Protein AF-A0A6B2TAD2-F1 (afdb_monomer)

Foldseek 3Di:
DAPCQVVPDDVRVVVVVVVCCVVPVPDDDDDDDDYNVVVVVVQVVCVVVVNRPDDDDPPDDDDDDCDDPPPDDDDDD

pLDDT: mean 79.59, std 14.3, range [42.81, 96.94]

Structure (mmCIF, N/CA/C/O backbone):
data_AF-A0A6B2TAD2-F1
#
_entry.id   AF-A0A6B2TAD2-F1
#
loop_
_atom_site.group_PDB
_atom_site.id
_atom_site.type_symbol
_atom_site.label_atom_id
_atom_site.label_alt_id
_atom_site.label_comp_id
_atom_site.label_asym_id
_atom_site.label_entity_id
_atom_site.label_seq_id
_atom_site.pdbx_PDB_ins_code
_atom_site.Cartn_x
_atom_site.Cartn_y
_atom_site.Cartn_z
_atom_site.occupancy
_atom_site.B_iso_or_equiv
_atom_site.auth_seq_id
_atom_site.auth_comp_id
_atom_site.auth_asym_id
_atom_site.auth_atom_id
_atom_site.pdbx_PDB_model_num
ATOM 1 N N . PHE A 1 1 ? 1.294 -1.850 5.538 1.00 57.88 1 PHE A N 1
ATOM 2 C CA . PHE A 1 1 ? 1.797 -0.496 5.801 1.00 57.88 1 PHE A CA 1
ATOM 3 C C . PHE A 1 1 ? 2.179 0.174 4.495 1.00 57.88 1 PHE A C 1
ATOM 5 O O . PHE A 1 1 ? 3.028 -0.327 3.772 1.00 57.88 1 PHE A O 1
ATOM 12 N N . THR A 1 2 ? 1.483 1.254 4.155 1.00 57.50 2 THR A N 1
ATOM 13 C CA . THR A 1 2 ? 1.723 2.056 2.950 1.00 57.50 2 THR A CA 1
ATOM 14 C C . THR A 1 2 ? 2.542 3.290 3.322 1.00 57.50 2 THR A C 1
ATOM 16 O O . THR A 1 2 ? 2.064 4.136 4.079 1.00 57.50 2 THR A O 1
ATOM 19 N N . GLY A 1 3 ? 3.760 3.403 2.787 1.00 67.69 3 GLY A N 1
ATOM 20 C CA . GLY A 1 3 ? 4.622 4.577 2.967 1.00 67.69 3 GLY A CA 1
ATOM 21 C C . GLY A 1 3 ? 5.007 4.883 4.423 1.00 67.69 3 GLY A C 1
ATOM 22 O O . GLY A 1 3 ? 4.875 4.050 5.316 1.00 67.69 3 GLY A O 1
ATOM 23 N N . GLY A 1 4 ? 5.482 6.111 4.653 1.00 75.25 4 GLY A N 1
ATOM 24 C CA . GLY A 1 4 ? 5.919 6.599 5.968 1.00 75.25 4 GLY A CA 1
ATOM 25 C C . GLY A 1 4 ? 4.790 7.042 6.904 1.00 75.25 4 GLY A C 1
ATOM 26 O O . GLY A 1 4 ? 5.067 7.407 8.040 1.00 75.25 4 GLY A O 1
ATOM 27 N N . LEU A 1 5 ? 3.527 7.000 6.460 1.00 75.50 5 LEU A N 1
ATOM 28 C CA . LEU A 1 5 ? 2.366 7.433 7.251 1.00 75.50 5 LEU A CA 1
ATOM 29 C C . LEU A 1 5 ? 2.254 6.660 8.574 1.00 75.50 5 LEU A C 1
ATOM 31 O O . LEU A 1 5 ? 1.942 7.234 9.613 1.00 75.50 5 LEU A O 1
ATOM 35 N N . PHE A 1 6 ? 2.593 5.370 8.546 1.00 75.75 6 PHE A N 1
ATOM 36 C CA . PHE A 1 6 ? 2.587 4.512 9.730 1.00 75.75 6 PHE A CA 1
ATOM 37 C C . PHE A 1 6 ? 3.826 4.677 10.624 1.00 75.75 6 PHE A C 1
ATOM 39 O O . PHE A 1 6 ? 3.886 4.082 11.693 1.00 75.75 6 PHE A O 1
ATOM 46 N N . ASN A 1 7 ? 4.783 5.522 10.234 1.00 78.25 7 ASN A N 1
ATOM 47 C CA . ASN A 1 7 ? 5.929 5.890 11.066 1.00 78.25 7 ASN A CA 1
ATOM 48 C C . ASN A 1 7 ? 5.690 7.197 11.844 1.00 78.25 7 ASN A C 1
ATOM 50 O O . ASN A 1 7 ? 6.582 7.646 12.557 1.00 78.25 7 ASN A O 1
ATOM 54 N N . LEU A 1 8 ? 4.512 7.823 11.712 1.00 81.94 8 LEU A N 1
ATOM 55 C CA . LEU A 1 8 ? 4.209 9.117 12.339 1.00 81.94 8 LEU A CA 1
ATOM 56 C C . LEU A 1 8 ? 3.729 9.014 13.802 1.00 81.94 8 LEU A C 1
ATOM 58 O O . LEU A 1 8 ? 3.520 10.037 14.452 1.00 81.94 8 LEU A O 1
ATOM 62 N N . GLY A 1 9 ? 3.594 7.793 14.326 1.00 86.50 9 GLY A N 1
ATOM 63 C CA . GLY A 1 9 ? 3.281 7.521 15.729 1.00 86.50 9 GLY A CA 1
ATOM 64 C C . GLY A 1 9 ? 1.799 7.624 16.098 1.00 86.50 9 GLY A C 1
ATOM 65 O O . GLY A 1 9 ? 0.936 7.984 15.293 1.00 86.50 9 GLY A O 1
ATOM 66 N N . ASP A 1 10 ? 1.516 7.295 17.357 1.00 89.62 10 ASP A N 1
ATOM 67 C CA . ASP A 1 10 ? 0.160 7.128 17.890 1.00 89.62 10 ASP A CA 1
ATOM 68 C C . ASP A 1 10 ? -0.771 8.338 17.719 1.00 89.62 10 ASP A C 1
ATOM 70 O O . ASP A 1 10 ? -1.937 8.110 17.393 1.00 89.62 10 ASP A O 1
ATOM 74 N N . PRO A 1 11 ? -0.321 9.606 17.848 1.00 90.19 11 PRO A N 1
ATOM 75 C CA . PRO A 1 11 ? -1.209 10.757 17.673 1.00 90.19 11 PRO A CA 1
ATOM 76 C C . PRO A 1 11 ? -1.886 10.824 16.299 1.00 90.19 11 PRO A C 1
ATOM 78 O O . PRO A 1 11 ? -2.973 11.383 16.181 1.00 90.19 11 PRO A O 1
ATOM 81 N N . LEU A 1 12 ? -1.256 10.258 15.266 1.00 86.75 12 LEU A N 1
ATOM 82 C CA . LEU A 1 12 ? -1.799 10.215 13.907 1.00 86.75 12 LEU A CA 1
ATOM 83 C C . LEU A 1 12 ? -2.375 8.843 13.554 1.00 86.75 12 LEU A C 1
ATOM 85 O O . LEU A 1 12 ? -3.351 8.757 12.811 1.00 86.75 12 LEU A O 1
ATOM 89 N N . LEU A 1 13 ? -1.810 7.770 14.107 1.00 88.75 13 LEU A N 1
ATOM 90 C CA . LEU A 1 13 ? -2.268 6.414 13.828 1.00 88.75 13 LEU A CA 1
ATOM 91 C C . LEU A 1 13 ? -3.563 6.050 14.547 1.00 88.75 13 LEU A C 1
ATOM 93 O O . LEU A 1 13 ? -4.432 5.435 13.936 1.00 88.75 13 LEU A O 1
ATOM 97 N N . ALA A 1 14 ? -3.715 6.423 15.817 1.00 91.81 14 ALA A N 1
ATOM 98 C CA . ALA A 1 14 ? -4.904 6.093 16.595 1.00 91.81 14 ALA A CA 1
ATOM 99 C C . ALA A 1 14 ? -6.209 6.623 15.961 1.00 91.81 14 ALA A C 1
ATOM 101 O O . ALA A 1 14 ? -7.115 5.812 15.754 1.00 91.81 14 ALA A O 1
ATOM 102 N N . PRO A 1 15 ? -6.328 7.916 15.583 1.00 92.88 15 PRO A N 1
ATOM 103 C CA . PRO A 1 15 ? -7.548 8.407 14.939 1.00 92.88 15 PRO A CA 1
ATOM 104 C C . PRO A 1 15 ? -7.779 7.775 13.560 1.00 92.88 15 PRO A C 1
ATOM 106 O O . PRO A 1 15 ? -8.912 7.445 13.225 1.00 92.88 15 PRO A O 1
ATOM 109 N N . LEU A 1 16 ? -6.716 7.535 12.782 1.00 89.62 16 LEU A N 1
ATOM 110 C CA . LEU A 1 16 ? -6.819 6.864 11.483 1.00 89.62 16 LEU A CA 1
ATOM 111 C C . LEU A 1 16 ? -7.384 5.443 11.618 1.00 89.62 16 LEU A C 1
ATOM 113 O O . LEU A 1 16 ? -8.248 5.043 10.843 1.00 89.62 16 LEU A O 1
ATOM 117 N N . LEU A 1 17 ? -6.890 4.667 12.584 1.00 89.81 17 LEU A N 1
ATOM 118 C CA . LEU A 1 17 ? -7.340 3.292 12.800 1.00 89.81 17 LEU A CA 1
ATOM 119 C C . LEU A 1 17 ? -8.780 3.230 13.321 1.00 89.81 17 LEU A C 1
ATOM 121 O O . LEU A 1 17 ? -9.506 2.317 12.933 1.00 89.81 17 LEU A O 1
ATOM 125 N N . ALA A 1 18 ? -9.194 4.191 14.154 1.00 94.19 18 ALA A N 1
ATOM 126 C CA . ALA A 1 18 ? -10.577 4.305 14.610 1.00 94.19 18 ALA A CA 1
ATOM 127 C C . ALA A 1 18 ? -11.531 4.555 13.431 1.00 94.19 18 ALA A C 1
ATOM 129 O O . ALA A 1 18 ? -12.474 3.792 13.238 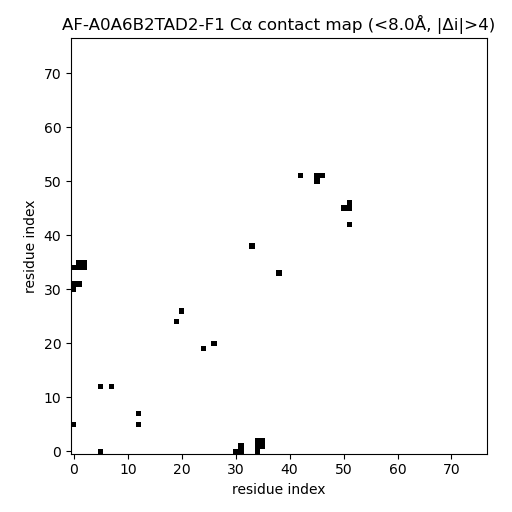1.00 94.19 18 ALA A O 1
ATOM 130 N N . GLU A 1 19 ? -11.222 5.540 12.582 1.00 95.00 19 GLU A N 1
ATOM 131 C CA . GLU A 1 19 ? -12.030 5.844 11.396 1.00 95.00 19 GLU A CA 1
ATOM 132 C C . GLU A 1 19 ? -12.081 4.655 10.424 1.00 95.00 19 GLU A C 1
ATOM 134 O O . GLU A 1 19 ? -13.140 4.297 9.916 1.00 95.00 19 GLU A O 1
ATOM 139 N N . LEU A 1 20 ? -10.953 3.972 10.194 1.00 92.62 20 LEU A N 1
ATOM 140 C CA . LEU A 1 20 ? -10.926 2.781 9.340 1.00 92.62 20 LEU A CA 1
ATOM 141 C C . LEU A 1 20 ? -11.811 1.652 9.879 1.00 92.62 20 LEU A C 1
ATOM 143 O O . LEU A 1 20 ? -12.428 0.947 9.082 1.00 92.62 20 LEU A O 1
ATOM 147 N N . ALA A 1 21 ? -11.884 1.468 11.198 1.00 93.56 21 ALA A N 1
ATOM 148 C CA . ALA A 1 21 ? -12.751 0.459 11.798 1.00 93.56 21 ALA A CA 1
ATOM 149 C C . ALA A 1 21 ? -14.241 0.790 11.609 1.00 93.56 21 ALA A C 1
ATOM 151 O O . ALA A 1 21 ? -15.033 -0.121 11.365 1.00 93.56 21 ALA A O 1
ATOM 152 N N . GLU A 1 22 ? -14.616 2.071 11.676 1.00 96.44 22 GLU A N 1
ATOM 153 C CA . GLU A 1 22 ? -15.991 2.522 11.429 1.00 96.44 22 GLU A CA 1
ATOM 154 C C . GLU A 1 22 ? -16.380 2.417 9.949 1.00 96.44 22 GLU A C 1
ATOM 156 O O . GLU A 1 22 ? -17.444 1.889 9.627 1.00 96.44 22 GLU A O 1
ATOM 161 N N . GLN A 1 23 ? -15.511 2.871 9.040 1.00 96.94 23 GLN A N 1
ATOM 162 C CA . GLN A 1 23 ? -15.796 2.894 7.600 1.00 96.94 23 GLN A CA 1
ATOM 163 C C . GLN A 1 23 ? -15.676 1.515 6.939 1.00 96.94 23 GLN A C 1
ATOM 165 O O . GLN A 1 23 ? -16.339 1.241 5.938 1.00 96.94 23 GLN A O 1
ATOM 170 N N . LEU A 1 24 ? -14.818 0.637 7.469 1.00 95.38 24 LEU A N 1
ATOM 171 C CA . LEU A 1 24 ? -14.529 -0.682 6.901 1.00 95.38 24 LEU A CA 1
ATOM 172 C C . LEU A 1 24 ? -14.719 -1.798 7.945 1.00 95.38 24 LEU A C 1
ATOM 174 O O . LEU A 1 24 ? -13.791 -2.574 8.193 1.00 95.38 24 LEU A O 1
ATOM 178 N N . PRO A 1 25 ? -15.929 -1.966 8.509 1.00 94.12 25 PRO A N 1
ATOM 179 C CA . PRO A 1 25 ? -16.174 -2.874 9.636 1.00 94.12 25 PRO A CA 1
ATOM 180 C C . PRO A 1 25 ? -15.953 -4.355 9.295 1.00 94.12 25 PRO A C 1
ATOM 182 O O . PRO A 1 25 ? -15.803 -5.197 10.178 1.00 94.12 25 PRO A O 1
ATOM 185 N N . HIS A 1 26 ? -15.941 -4.695 8.005 1.00 95.44 26 HIS A N 1
ATOM 186 C CA . HIS A 1 26 ? -15.720 -6.057 7.516 1.00 95.44 26 HIS A CA 1
ATOM 187 C C . HIS A 1 26 ? -14.280 -6.304 7.051 1.00 95.44 26 HIS A C 1
ATOM 189 O O . 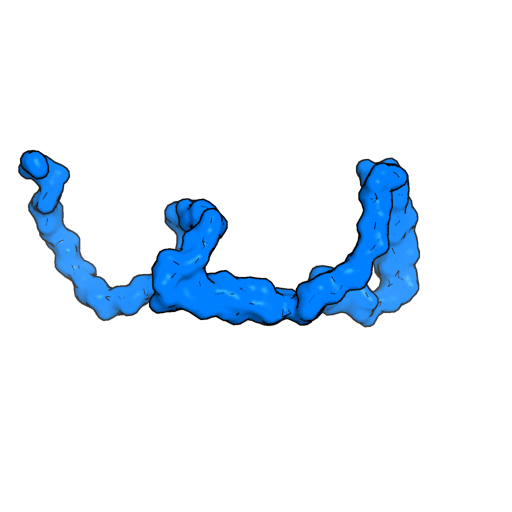HIS A 1 26 ? -13.934 -7.433 6.696 1.00 95.44 26 HIS A O 1
ATOM 195 N N . ALA A 1 27 ? -13.438 -5.270 7.016 1.00 93.00 27 ALA A N 1
ATOM 196 C CA . ALA A 1 27 ? -12.055 -5.402 6.592 1.00 93.00 27 ALA A CA 1
ATOM 197 C C . ALA A 1 27 ? -11.170 -5.836 7.763 1.00 93.00 27 ALA A C 1
ATOM 199 O O . ALA A 1 27 ? -11.268 -5.323 8.875 1.00 93.00 27 ALA A O 1
ATOM 200 N N . ARG A 1 28 ? -10.250 -6.769 7.499 1.00 89.56 28 ARG A N 1
ATOM 201 C CA . ARG A 1 28 ? -9.219 -7.161 8.463 1.00 89.56 28 ARG A CA 1
ATOM 202 C C . ARG A 1 28 ? -7.923 -6.407 8.158 1.00 89.56 28 ARG A C 1
ATOM 204 O O . ARG A 1 28 ? -7.372 -6.620 7.076 1.00 89.56 28 ARG A O 1
ATOM 211 N N . PRO A 1 29 ? -7.382 -5.605 9.092 1.00 84.38 29 PRO A N 1
ATOM 212 C CA . PRO A 1 29 ? -6.052 -5.035 8.936 1.00 84.38 29 PRO A CA 1
ATOM 213 C C . PRO A 1 29 ? -5.019 -6.154 8.791 1.00 84.38 29 PRO A C 1
ATOM 215 O O . PRO A 1 29 ? -5.018 -7.124 9.552 1.00 84.38 29 PRO A O 1
ATOM 218 N N . VAL A 1 30 ? -4.134 -6.027 7.807 1.00 85.69 30 VAL A N 1
ATOM 219 C CA . VAL A 1 30 ? -3.001 -6.937 7.619 1.00 85.69 30 VAL A CA 1
ATOM 220 C C . VAL A 1 30 ? -1.718 -6.129 7.439 1.00 85.69 30 VAL A C 1
ATOM 222 O O . VAL A 1 30 ? -1.761 -5.029 6.872 1.00 85.69 30 VAL A O 1
ATOM 225 N N . PRO A 1 31 ? -0.564 -6.642 7.902 1.00 79.00 31 PRO A N 1
ATOM 226 C CA . PRO A 1 31 ? 0.728 -6.066 7.548 1.00 79.00 31 PRO A CA 1
ATOM 227 C C . PRO A 1 31 ? 0.868 -5.954 6.023 1.00 79.00 31 PRO A C 1
ATOM 229 O O . PRO A 1 31 ? 0.312 -6.775 5.290 1.00 79.00 31 PRO A O 1
ATOM 232 N N . ALA A 1 32 ? 1.607 -4.949 5.531 1.00 76.94 32 ALA A N 1
ATOM 233 C CA . ALA A 1 32 ? 1.914 -4.943 4.096 1.00 76.94 32 ALA A CA 1
ATOM 234 C C . ALA A 1 32 ? 2.795 -6.143 3.768 1.00 76.94 32 ALA A C 1
ATOM 236 O O . ALA A 1 32 ? 3.665 -6.513 4.557 1.00 76.94 32 ALA A O 1
ATOM 237 N N . ALA A 1 33 ? 2.582 -6.700 2.582 1.00 79.50 33 ALA A N 1
ATOM 238 C CA . ALA A 1 33 ? 3.571 -7.553 1.959 1.00 79.50 33 ALA A CA 1
ATOM 239 C C . ALA A 1 33 ? 4.659 -6.656 1.356 1.00 79.50 33 ALA A C 1
ATOM 241 O O . ALA A 1 33 ? 4.363 -5.876 0.453 1.00 79.50 33 ALA A O 1
ATOM 242 N N . GLY A 1 34 ? 5.885 -6.778 1.863 1.00 79.00 34 GLY A N 1
ATOM 243 C CA . GLY A 1 34 ? 7.030 -6.011 1.376 1.00 79.00 34 GLY A CA 1
ATOM 244 C C . GLY A 1 34 ? 6.984 -4.520 1.718 1.00 79.00 34 GLY A C 1
ATOM 245 O O . GLY A 1 34 ? 6.143 -4.051 2.495 1.00 79.00 34 GLY A O 1
ATOM 246 N N . ASP A 1 35 ? 7.924 -3.787 1.140 1.00 79.56 35 ASP A N 1
ATOM 247 C CA . ASP A 1 35 ? 8.005 -2.336 1.196 1.00 79.56 35 ASP A CA 1
ATOM 248 C C . ASP A 1 35 ? 7.290 -1.674 -0.008 1.00 79.56 35 ASP A C 1
ATOM 250 O O . ASP A 1 35 ? 6.902 -2.342 -0.973 1.00 79.56 35 ASP A O 1
ATOM 254 N N . PRO A 1 36 ? 7.051 -0.349 0.021 1.00 74.44 36 PRO A N 1
ATOM 255 C CA . PRO A 1 36 ? 6.400 0.338 -1.095 1.00 74.44 36 PRO A CA 1
ATOM 256 C C . PRO A 1 36 ? 7.147 0.227 -2.438 1.00 74.44 36 PRO A C 1
ATOM 258 O O . PRO A 1 36 ? 6.517 0.330 -3.492 1.00 74.44 36 PRO A O 1
ATOM 261 N N . LEU A 1 37 ? 8.468 0.041 -2.417 1.00 83.75 37 LEU A N 1
ATOM 262 C CA . LEU A 1 37 ? 9.311 -0.042 -3.605 1.00 83.75 37 LEU A CA 1
ATOM 263 C C . LEU A 1 37 ? 9.272 -1.444 -4.237 1.00 83.75 37 LEU A C 1
ATOM 265 O O . LEU A 1 37 ? 9.348 -1.545 -5.462 1.00 83.75 37 LEU A O 1
ATOM 269 N N . ASP A 1 38 ? 9.052 -2.501 -3.450 1.00 86.31 38 ASP A N 1
ATOM 270 C CA . ASP A 1 38 ? 8.906 -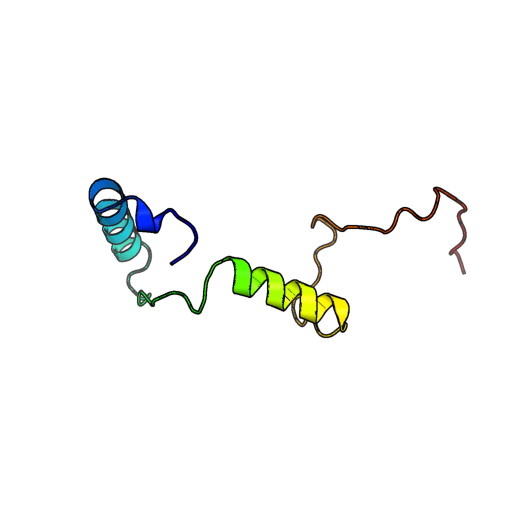3.885 -3.925 1.00 86.31 38 ASP A CA 1
ATOM 271 C C . ASP A 1 38 ? 7.831 -4.001 -5.014 1.00 86.31 38 ASP A C 1
ATOM 273 O O . ASP A 1 38 ? 8.032 -4.635 -6.055 1.00 86.31 38 ASP A O 1
ATOM 277 N N . GLY A 1 39 ? 6.685 -3.345 -4.805 1.00 84.12 39 GLY A N 1
ATOM 278 C CA . GLY A 1 39 ? 5.599 -3.310 -5.784 1.00 84.12 39 GLY A CA 1
ATOM 279 C C . GLY A 1 39 ? 6.007 -2.614 -7.084 1.00 84.12 39 GLY A C 1
ATOM 280 O O . GLY A 1 39 ? 5.746 -3.129 -8.173 1.00 84.12 39 GLY A O 1
ATOM 281 N N . ALA A 1 40 ? 6.690 -1.471 -6.982 1.00 86.38 40 ALA A N 1
ATOM 282 C CA . ALA A 1 40 ? 7.153 -0.710 -8.140 1.00 86.38 40 ALA A CA 1
ATOM 283 C C . ALA A 1 40 ? 8.196 -1.485 -8.960 1.00 86.38 40 ALA A C 1
ATOM 285 O O . ALA A 1 40 ? 8.072 -1.580 -10.182 1.00 86.38 40 ALA A O 1
ATOM 286 N N . LEU A 1 41 ? 9.179 -2.098 -8.295 1.00 90.31 41 LEU A N 1
ATOM 287 C CA . LEU A 1 41 ? 10.210 -2.912 -8.940 1.00 90.31 41 LEU A CA 1
ATOM 288 C C . LEU A 1 41 ? 9.615 -4.138 -9.631 1.00 90.31 41 LEU A C 1
ATOM 290 O O . LEU A 1 41 ? 10.003 -4.463 -10.754 1.00 90.31 41 LEU A O 1
ATOM 294 N N . ARG A 1 42 ? 8.639 -4.796 -8.997 1.00 90.62 42 ARG A N 1
ATOM 295 C CA . ARG A 1 42 ? 7.941 -5.933 -9.598 1.00 90.62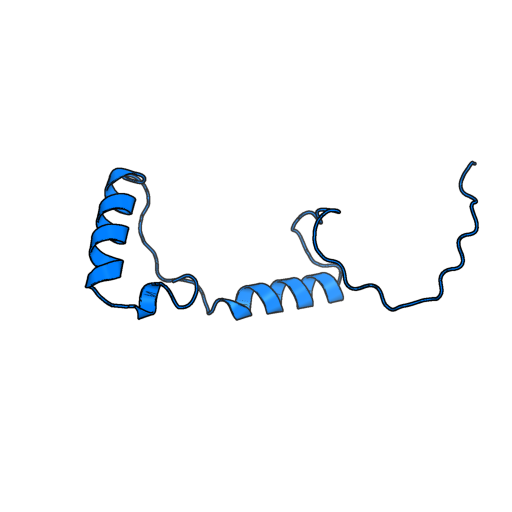 42 ARG A CA 1
ATOM 296 C C . ARG A 1 42 ? 7.194 -5.534 -10.868 1.00 90.62 42 ARG A C 1
ATOM 298 O O . ARG A 1 42 ? 7.343 -6.209 -11.882 1.00 90.62 42 ARG A O 1
ATOM 305 N N . MET A 1 43 ? 6.456 -4.423 -10.837 1.00 88.19 43 MET A N 1
ATOM 306 C CA . MET A 1 43 ? 5.777 -3.903 -12.029 1.00 88.19 43 MET A CA 1
ATOM 307 C C . MET A 1 43 ? 6.771 -3.545 -13.138 1.00 88.19 43 MET A C 1
ATOM 309 O O . MET A 1 43 ? 6.563 -3.945 -14.278 1.00 88.19 43 MET A O 1
ATOM 313 N N . ALA A 1 44 ? 7.866 -2.848 -12.820 1.00 88.44 44 ALA A N 1
ATOM 314 C CA . ALA A 1 44 ? 8.891 -2.489 -13.801 1.00 88.44 44 ALA A CA 1
ATOM 315 C C . ALA A 1 44 ? 9.524 -3.730 -14.454 1.00 88.44 44 ALA A C 1
ATOM 317 O O . ALA A 1 44 ? 9.682 -3.782 -15.674 1.00 88.44 44 ALA A O 1
ATOM 318 N N . ALA A 1 45 ? 9.832 -4.758 -13.660 1.00 92.44 45 ALA A N 1
ATOM 319 C CA . ALA A 1 45 ? 10.377 -6.014 -14.161 1.00 92.44 45 ALA A CA 1
ATOM 320 C C . ALA A 1 45 ? 9.380 -6.775 -15.053 1.00 92.44 45 ALA A C 1
ATOM 322 O O . ALA A 1 45 ? 9.779 -7.339 -16.073 1.00 92.44 45 ALA A O 1
ATOM 323 N N . ASP A 1 46 ? 8.095 -6.784 -14.693 1.00 92.19 46 ASP A N 1
ATOM 324 C CA . ASP A 1 46 ? 7.042 -7.409 -15.495 1.00 92.19 46 ASP A CA 1
ATOM 325 C C . ASP A 1 46 ? 6.799 -6.637 -16.802 1.00 92.19 46 ASP A C 1
ATOM 327 O O . ASP A 1 46 ? 6.636 -7.258 -17.850 1.00 92.19 46 ASP A O 1
ATOM 331 N N . ILE A 1 47 ? 6.855 -5.301 -16.787 1.00 88.50 47 ILE A N 1
ATOM 332 C CA . ILE A 1 47 ? 6.793 -4.467 -18.000 1.00 88.50 47 ILE A CA 1
ATOM 333 C C . ILE A 1 47 ? 7.973 -4.780 -18.922 1.00 88.50 47 ILE A C 1
ATOM 335 O O . ILE A 1 47 ? 7.766 -5.082 -20.096 1.00 88.50 47 ILE A O 1
ATOM 339 N N . ALA A 1 48 ? 9.200 -4.782 -18.391 1.00 89.12 48 ALA A N 1
ATOM 340 C CA . ALA A 1 48 ? 10.415 -5.036 -19.167 1.00 89.12 48 ALA A CA 1
ATOM 341 C C . ALA A 1 48 ? 10.429 -6.426 -19.829 1.00 89.12 48 ALA A C 1
ATOM 343 O O . ALA A 1 48 ? 11.082 -6.626 -20.850 1.00 89.12 48 ALA A O 1
ATOM 344 N N . ARG A 1 49 ? 9.703 -7.395 -19.259 1.00 92.75 49 ARG A N 1
ATOM 345 C CA . ARG A 1 49 ? 9.575 -8.762 -19.787 1.00 92.75 49 ARG A CA 1
ATOM 346 C C . ARG A 1 49 ? 8.300 -8.994 -20.602 1.00 92.75 49 ARG A C 1
ATOM 348 O O . ARG A 1 49 ? 8.073 -10.118 -21.038 1.00 92.75 49 ARG A O 1
ATOM 355 N N . GLY A 1 50 ? 7.448 -7.979 -20.772 1.00 88.88 50 GLY A N 1
ATOM 356 C CA . GLY A 1 50 ? 6.137 -8.123 -21.416 1.00 88.88 50 GLY A CA 1
ATOM 357 C C . GLY A 1 50 ? 5.154 -9.016 -20.642 1.00 88.88 50 GLY A C 1
ATOM 358 O O . GLY A 1 50 ? 4.220 -9.558 -21.224 1.00 88.88 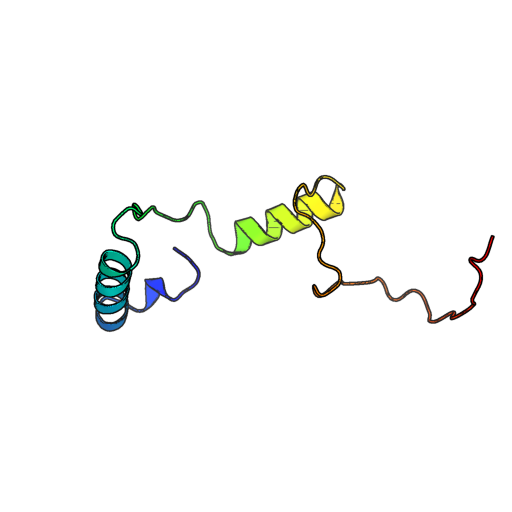50 GLY A O 1
ATOM 359 N N . GLY A 1 51 ? 5.374 -9.204 -19.339 1.00 91.50 51 GLY A N 1
ATOM 360 C CA . GLY A 1 51 ? 4.591 -10.067 -18.454 1.00 91.50 51 GLY A CA 1
ATOM 361 C C . GLY A 1 51 ? 3.597 -9.330 -17.555 1.00 91.50 51 GLY A C 1
ATOM 362 O O . GLY A 1 51 ? 2.944 -9.974 -16.730 1.00 91.50 51 GLY A O 1
ATOM 363 N N . LEU A 1 52 ? 3.474 -8.001 -17.671 1.00 89.94 52 LEU A N 1
ATOM 364 C CA . LEU A 1 52 ? 2.553 -7.236 -16.830 1.00 89.94 52 LEU A CA 1
ATOM 365 C C . LEU A 1 52 ? 1.103 -7.648 -17.120 1.00 89.94 52 LEU A C 1
ATOM 367 O O . LEU A 1 52 ? 0.592 -7.473 -18.222 1.00 89.94 52 LEU A O 1
ATOM 371 N N . 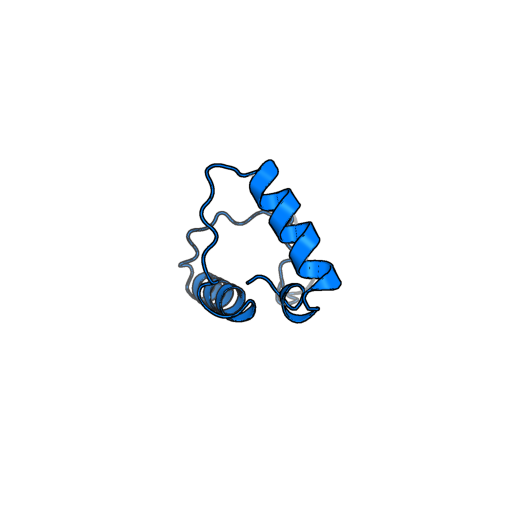ARG A 1 53 ? 0.429 -8.189 -16.101 1.00 88.06 53 ARG A N 1
ATOM 372 C CA . ARG A 1 53 ? -0.974 -8.634 -16.192 1.00 88.06 53 ARG A CA 1
ATOM 373 C C . ARG A 1 53 ? -1.986 -7.520 -15.934 1.00 88.06 53 ARG A C 1
ATOM 375 O O . ARG A 1 53 ? -3.176 -7.716 -16.168 1.00 88.06 53 ARG A O 1
ATOM 382 N N . LEU A 1 54 ? -1.526 -6.397 -15.388 1.00 83.62 54 LEU A N 1
ATOM 383 C CA . LEU A 1 54 ? -2.357 -5.225 -15.160 1.00 83.62 54 LEU A CA 1
ATOM 384 C C . LEU A 1 54 ? -2.572 -4.483 -16.485 1.00 83.62 54 LEU A C 1
ATOM 386 O O . LEU A 1 54 ? -1.631 -4.376 -17.274 1.00 83.62 54 LEU A O 1
ATOM 390 N N . PRO A 1 55 ? -3.785 -3.965 -16.734 1.00 82.12 55 PRO A N 1
ATOM 391 C CA . PRO A 1 55 ? -4.030 -3.133 -17.898 1.00 82.12 55 PRO A CA 1
ATOM 392 C C . PRO A 1 55 ? -3.177 -1.865 -17.816 1.00 82.12 55 PRO A C 1
ATOM 394 O O . PRO A 1 55 ? -3.102 -1.215 -16.773 1.00 82.12 55 PRO A O 1
ATOM 397 N N . LEU A 1 56 ? -2.549 -1.514 -18.934 1.00 78.25 56 LEU A N 1
ATOM 398 C CA . LEU A 1 56 ? -1.868 -0.236 -19.097 1.00 78.25 56 LEU A CA 1
ATOM 399 C C . LEU A 1 56 ? -2.932 0.857 -19.286 1.00 78.25 56 LEU A C 1
ATOM 401 O O . LEU A 1 56 ? -3.786 0.730 -20.164 1.00 78.25 56 LEU A O 1
ATOM 405 N N . ASP A 1 57 ? -2.892 1.921 -18.482 1.00 80.69 57 ASP A N 1
ATOM 406 C CA . ASP A 1 57 ? -3.707 3.122 -18.708 1.00 80.69 57 ASP A CA 1
ATOM 407 C C . ASP A 1 57 ? -2.870 4.150 -19.473 1.00 80.69 57 ASP A C 1
ATOM 409 O O . ASP A 1 57 ? -1.790 4.544 -19.035 1.00 80.69 57 ASP A O 1
ATOM 413 N N . SER A 1 58 ? -3.378 4.601 -20.619 1.00 79.94 58 SER A N 1
ATOM 414 C CA . SER A 1 58 ? -2.699 5.563 -21.492 1.00 79.94 58 SER A CA 1
ATOM 415 C C . SER A 1 58 ? -2.461 6.934 -20.850 1.00 79.94 58 SER A C 1
ATOM 417 O O . SER A 1 58 ? -1.706 7.729 -21.395 1.00 79.94 58 SER A O 1
ATOM 419 N N . ARG A 1 59 ? -3.120 7.244 -19.727 1.00 83.38 59 ARG A N 1
ATOM 420 C CA . ARG A 1 59 ? -2.910 8.479 -18.950 1.00 83.38 59 ARG A CA 1
ATOM 421 C C . ARG A 1 59 ? -1.764 8.368 -17.945 1.00 83.38 59 ARG A C 1
ATOM 423 O O . ARG A 1 59 ? -1.419 9.369 -17.321 1.00 83.38 59 ARG A O 1
ATOM 430 N N . MET A 1 60 ? -1.212 7.174 -17.733 1.00 79.19 60 MET A N 1
ATOM 431 C CA . MET A 1 60 ? -0.054 7.004 -16.860 1.00 79.19 60 MET A CA 1
ATOM 432 C C . MET A 1 60 ? 1.191 7.623 -17.495 1.00 79.19 60 MET A C 1
ATOM 434 O O . MET A 1 60 ? 1.357 7.611 -18.711 1.00 79.19 60 MET A O 1
ATOM 438 N N . LEU A 1 61 ? 2.086 8.137 -16.650 1.00 77.06 61 LEU A N 1
ATOM 439 C CA . LEU A 1 61 ? 3.391 8.626 -17.078 1.00 77.06 61 LEU A CA 1
ATOM 440 C C . LEU A 1 61 ? 4.195 7.476 -17.706 1.00 77.06 61 LEU A C 1
ATOM 442 O O . LEU A 1 61 ? 4.549 6.519 -17.016 1.00 77.06 61 LEU A O 1
ATOM 446 N N . SER A 1 62 ? 4.496 7.585 -18.997 1.00 74.12 62 SER A N 1
ATOM 447 C CA . SER A 1 62 ? 5.355 6.661 -19.736 1.00 74.12 62 SER A CA 1
ATOM 448 C C . SER A 1 62 ? 6.697 7.314 -20.048 1.00 74.12 62 SER A C 1
ATOM 450 O O . SER A 1 62 ? 6.773 8.483 -2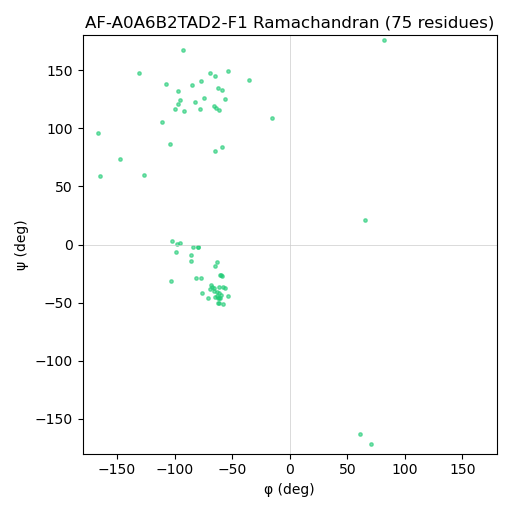0.425 1.00 74.12 62 SER A O 1
ATOM 452 N N . VAL A 1 63 ? 7.773 6.543 -19.900 1.00 72.31 63 VAL A N 1
ATOM 453 C CA . VAL A 1 63 ? 9.094 6.943 -20.384 1.00 72.31 63 VAL A CA 1
ATOM 454 C C . VAL A 1 63 ? 9.238 6.386 -21.791 1.00 72.31 63 VAL A C 1
ATOM 456 O O . VAL A 1 63 ? 9.232 5.172 -21.985 1.00 72.31 63 VAL A O 1
ATOM 459 N N . HIS A 1 64 ? 9.331 7.276 -22.769 1.00 75.12 64 HIS A N 1
ATOM 460 C CA . HIS A 1 64 ? 9.720 6.926 -24.126 1.00 75.12 64 HIS A CA 1
ATOM 461 C C . HIS A 1 64 ? 11.208 7.223 -24.253 1.00 75.12 64 HIS A C 1
ATOM 463 O O . HIS A 1 64 ? 11.655 8.298 -23.847 1.00 75.12 64 HIS A O 1
ATOM 469 N N . GLU A 1 65 ? 11.983 6.284 -24.793 1.00 75.31 65 GLU A N 1
ATOM 470 C CA . GLU A 1 65 ? 13.286 6.661 -25.330 1.00 75.31 65 GLU A CA 1
ATOM 471 C C . GLU A 1 65 ? 13.015 7.747 -26.371 1.00 75.31 65 GLU A C 1
ATOM 473 O O . GLU A 1 65 ? 12.150 7.570 -27.231 1.00 75.31 65 GLU A O 1
ATOM 478 N N . GLY A 1 66 ? 13.662 8.903 -26.217 1.00 64.44 66 GLY A N 1
ATOM 479 C CA . GLY A 1 66 ? 13.558 10.008 -27.160 1.00 64.44 66 GLY A CA 1
ATOM 480 C C . GLY A 1 66 ? 14.141 9.585 -28.501 1.00 64.44 66 GLY A C 1
ATOM 481 O O . GLY A 1 66 ? 15.295 9.874 -28.787 1.00 64.44 66 GLY A O 1
ATOM 482 N N . GLY A 1 67 ? 13.354 8.850 -29.279 1.00 56.69 67 GLY A N 1
ATOM 483 C CA . GLY A 1 67 ? 13.496 8.735 -30.715 1.00 56.69 67 GLY A CA 1
ATOM 484 C C . GLY A 1 67 ? 12.821 9.954 -31.314 1.00 56.69 67 GLY A C 1
ATOM 485 O O . GLY A 1 67 ? 11.666 10.236 -30.993 1.00 56.69 67 GLY A O 1
ATOM 486 N N . ASP A 1 68 ? 13.599 10.695 -32.087 1.00 56.59 68 ASP A N 1
ATOM 487 C CA . ASP A 1 68 ? 13.295 11.985 -32.685 1.00 56.59 68 ASP A CA 1
ATOM 488 C C . ASP A 1 68 ? 11.833 12.157 -33.120 1.00 56.59 68 ASP A C 1
ATOM 490 O O . ASP A 1 68 ? 11.195 11.245 -33.647 1.00 56.59 68 ASP A O 1
ATOM 494 N N . LEU A 1 69 ? 11.318 13.372 -32.912 1.00 56.38 69 LEU A N 1
ATOM 495 C CA . LEU A 1 69 ? 10.065 13.842 -33.491 1.00 56.38 69 LEU A CA 1
ATOM 496 C C . LEU A 1 69 ? 10.149 13.779 -35.026 1.00 56.38 69 LEU A C 1
ATOM 498 O O . LEU A 1 69 ? 10.415 14.786 -35.673 1.00 56.38 69 LEU A O 1
ATOM 502 N N . GLU A 1 70 ? 9.880 12.620 -35.615 1.00 50.16 70 GLU A N 1
ATOM 503 C CA . GLU A 1 70 ? 9.390 12.533 -36.986 1.00 50.16 70 GLU A CA 1
ATOM 504 C C . GLU A 1 70 ? 7.896 12.228 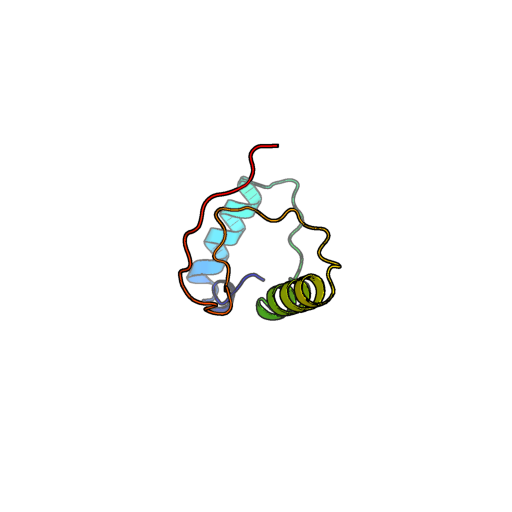-36.934 1.00 50.16 70 GLU A C 1
AT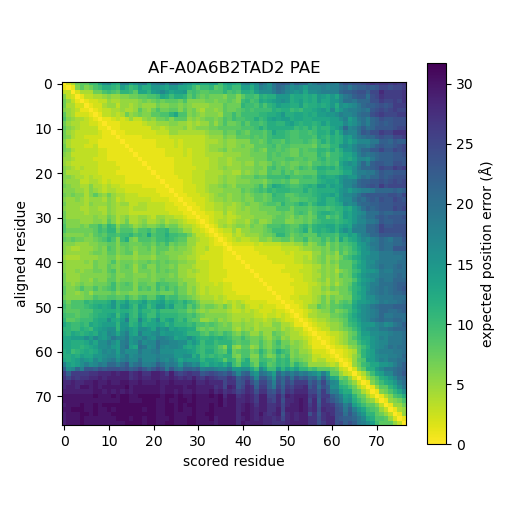OM 506 O O . GLU A 1 70 ? 7.428 11.088 -36.953 1.00 50.16 70 GLU A O 1
ATOM 511 N N . ASP A 1 71 ? 7.143 13.320 -36.823 1.00 50.03 71 ASP A N 1
ATOM 512 C CA . ASP A 1 71 ? 5.740 13.367 -37.189 1.00 50.03 71 ASP A CA 1
ATOM 513 C C . ASP A 1 71 ? 5.633 13.153 -38.707 1.00 50.03 71 ASP A C 1
ATOM 515 O O . ASP A 1 71 ? 6.201 13.896 -39.509 1.00 50.03 71 ASP A O 1
ATOM 519 N N . GLY A 1 72 ? 4.941 12.091 -39.105 1.00 42.81 72 GLY A N 1
ATOM 520 C CA . GLY A 1 72 ? 4.908 11.624 -40.486 1.00 42.81 72 GLY A CA 1
ATOM 521 C C . GLY A 1 72 ? 3.776 10.638 -40.721 1.00 42.81 72 GLY A C 1
ATOM 522 O O . GLY A 1 72 ? 3.999 9.483 -41.066 1.00 42.81 72 GLY A O 1
ATOM 523 N N . ALA A 1 73 ? 2.552 11.102 -40.471 1.00 52.38 73 ALA A N 1
ATOM 524 C CA . ALA A 1 73 ? 1.278 10.503 -40.850 1.00 52.38 73 ALA A CA 1
ATOM 525 C C . ALA A 1 73 ? 1.343 9.406 -41.938 1.00 52.38 73 ALA A C 1
ATOM 527 O O . ALA A 1 73 ? 1.459 9.714 -43.120 1.00 52.38 73 ALA A O 1
ATOM 528 N N . SER A 1 74 ? 1.113 8.139 -41.572 1.00 49.41 74 SER A N 1
ATOM 529 C CA . SER A 1 74 ? 0.397 7.200 -42.449 1.00 49.41 74 SER A CA 1
ATOM 530 C C . SER A 1 74 ? -0.044 5.928 -41.721 1.00 49.41 74 SER A C 1
ATOM 532 O O . SER A 1 74 ? 0.678 4.937 -41.636 1.00 49.41 74 SER A O 1
ATOM 534 N N . ARG A 1 75 ? -1.296 5.913 -41.252 1.00 47.59 75 ARG A N 1
ATOM 535 C CA . ARG A 1 75 ? -2.082 4.670 -41.227 1.00 47.59 75 ARG A CA 1
ATOM 536 C C . ARG A 1 75 ? -3.564 4.958 -41.449 1.00 47.59 75 ARG A C 1
ATOM 538 O O . ARG A 1 75 ? -4.401 4.874 -40.559 1.00 47.59 75 ARG A O 1
ATOM 545 N N . ARG A 1 76 ? -3.887 5.276 -42.704 1.00 47.88 76 ARG A N 1
ATOM 546 C CA . ARG A 1 76 ? -5.071 4.710 -43.354 1.00 47.88 76 ARG A CA 1
ATOM 547 C C . ARG A 1 76 ? -4.574 3.770 -44.443 1.00 47.88 76 ARG A C 1
ATOM 549 O O . ARG A 1 76 ? -4.099 4.250 -45.465 1.00 47.88 76 ARG A O 1
ATOM 556 N N . ARG A 1 77 ? -4.675 2.468 -44.201 1.00 51.06 77 ARG A N 1
ATOM 557 C CA . ARG A 1 77 ? -5.370 1.464 -45.019 1.00 51.06 77 ARG A CA 1
ATOM 558 C C . ARG A 1 77 ? -5.378 0.143 -44.264 1.00 51.06 77 ARG A C 1
ATOM 560 O O . ARG A 1 77 ? -4.416 -0.089 -43.500 1.00 51.06 77 ARG A O 1
#

Secondary structure (DSSP, 8-state):
--GGGGGS-HHHHHHHHHHHHHH-TTPPP-PPSS-HHHHHHHHHHHHHTT---SPPPTTS-----------------

Mean predicted aligned error: 11.56 Å

Radius of gyration: 20.7 Å; Cα contacts (8 Å, |Δi|>4): 18; chains: 1; bounding box: 30×24×63 Å

Sequence (77 aa):
FTGGLFNLGDPLLAPLLAELAEQLPHARPVPAAGDPLDGALRMAADIARGGLRLPLDSRMLSVHEGGDLEDGASRRR

Solvent-accessible surface area (backbone atoms only — not comparable to full-atom values): 5292 Å² total; per-residue (Å²): 84,73,69,67,70,78,72,66,44,63,91,58,46,53,62,52,54,51,50,46,48,70,78,38,72,86,63,77,91,65,80,47,83,69,54,73,58,55,59,52,53,50,50,53,53,23,52,78,66,73,61,54,85,68,84,84,60,92,84,54,94,76,88,69,81,89,68,76,94,74,87,74,91,82,88,88,127